Protein AF-U2SYX5-F1 (afdb_monomer_lite)

Foldseek 3Di:
DDKDKDWPCNVVPDVVVVVLVVVCVVVVVVVDDPVCCCCCPVCVPIDMDIDDDDPVVVVVVVVVVVVVVVCVVVVVVCCVVDPDDPPPPPDPDD

Radius of gyration: 24.22 Å; chains: 1; bounding box: 61×26×49 Å

Structure (mmCIF, N/CA/C/O backbone):
data_AF-U2SYX5-F1
#
_entry.id   AF-U2SYX5-F1
#
loop_
_atom_site.group_PDB
_atom_site.id
_atom_site.type_symbol
_atom_site.label_atom_id
_atom_site.label_alt_id
_atom_site.label_comp_id
_atom_site.label_asym_id
_atom_site.label_entity_id
_atom_site.label_seq_id
_atom_site.pdbx_PDB_ins_code
_atom_site.Cartn_x
_atom_site.Cartn_y
_atom_site.Cartn_z
_atom_site.occupancy
_atom_site.B_iso_or_equiv
_atom_site.auth_seq_id
_atom_site.auth_comp_id
_atom_site.auth_asym_id
_atom_site.auth_atom_id
_atom_site.pdbx_PDB_model_num
ATOM 1 N N . ASP A 1 1 ? -4.317 -7.284 -13.075 1.00 73.25 1 ASP A N 1
ATOM 2 C CA . ASP A 1 1 ? -5.542 -6.569 -12.692 1.00 73.25 1 ASP A CA 1
ATOM 3 C C . ASP A 1 1 ? -5.518 -6.381 -11.182 1.00 73.25 1 ASP A C 1
ATOM 5 O O . ASP A 1 1 ? -5.173 -7.332 -10.488 1.00 73.25 1 ASP A O 1
ATOM 9 N N . ALA A 1 2 ? -5.726 -5.157 -10.705 1.00 85.88 2 ALA A N 1
ATOM 10 C CA . ALA A 1 2 ? -5.591 -4.766 -9.300 1.00 85.88 2 ALA A CA 1
ATOM 11 C C . ALA A 1 2 ? -6.482 -3.535 -9.032 1.00 85.88 2 ALA A C 1
ATOM 13 O O . ALA A 1 2 ? -5.992 -2.406 -9.104 1.00 85.88 2 ALA A O 1
ATOM 14 N N . PRO A 1 3 ? -7.796 -3.723 -8.812 1.00 91.19 3 PRO A N 1
ATOM 15 C CA . PRO A 1 3 ? -8.696 -2.625 -8.471 1.00 91.19 3 PRO A CA 1
ATOM 16 C C . PRO A 1 3 ? -8.270 -1.961 -7.160 1.00 91.19 3 PRO A C 1
ATOM 18 O O . PRO A 1 3 ? -7.787 -2.625 -6.241 1.00 91.19 3 PRO A O 1
ATOM 21 N N . VAL A 1 4 ? -8.462 -0.646 -7.082 1.00 91.31 4 VAL A N 1
ATOM 22 C CA . VAL A 1 4 ? -8.106 0.159 -5.910 1.00 91.31 4 VAL A CA 1
ATOM 23 C C . VAL A 1 4 ? -9.382 0.660 -5.254 1.00 91.31 4 VAL A C 1
ATOM 25 O O . VAL A 1 4 ? -10.230 1.245 -5.928 1.00 91.31 4 VAL A O 1
ATOM 28 N N . SER A 1 5 ? -9.502 0.441 -3.946 1.00 90.38 5 SER A N 1
ATOM 29 C CA . SER A 1 5 ? -10.612 0.934 -3.129 1.00 90.38 5 SER A CA 1
ATOM 30 C C . SER A 1 5 ? -10.114 1.957 -2.114 1.00 90.38 5 SER A C 1
ATOM 32 O O . SER A 1 5 ? -9.101 1.730 -1.452 1.00 90.38 5 SER A O 1
ATOM 34 N N . VAL A 1 6 ? -10.843 3.059 -1.964 1.00 88.88 6 VAL A N 1
ATOM 35 C CA . VAL A 1 6 ? -10.553 4.135 -1.012 1.00 88.88 6 VAL A CA 1
ATOM 36 C C . VAL A 1 6 ? -11.776 4.339 -0.121 1.00 88.88 6 VAL A C 1
ATOM 38 O O . VAL A 1 6 ? -12.900 4.403 -0.614 1.00 88.88 6 VAL A O 1
ATOM 41 N N . ALA A 1 7 ? -11.561 4.409 1.193 1.00 84.88 7 ALA A N 1
ATOM 42 C CA . ALA A 1 7 ? -12.587 4.810 2.156 1.00 84.88 7 ALA A CA 1
ATOM 43 C C . ALA A 1 7 ? -12.527 6.322 2.407 1.00 84.88 7 ALA A C 1
ATOM 45 O O . ALA A 1 7 ? -11.466 6.927 2.269 1.00 84.88 7 ALA A O 1
ATOM 46 N N . GLU A 1 8 ? -13.624 6.916 2.876 1.00 80.44 8 GLU A N 1
ATOM 47 C CA . GLU A 1 8 ? -13.676 8.333 3.283 1.00 80.44 8 GLU A CA 1
ATOM 48 C C . GLU A 1 8 ? -12.567 8.716 4.287 1.00 80.44 8 GLU A C 1
ATOM 50 O O . GLU A 1 8 ? -11.992 9.799 4.211 1.00 80.44 8 GLU A O 1
ATOM 55 N N . THR A 1 9 ? -12.181 7.795 5.172 1.00 79.38 9 THR A N 1
ATOM 56 C CA 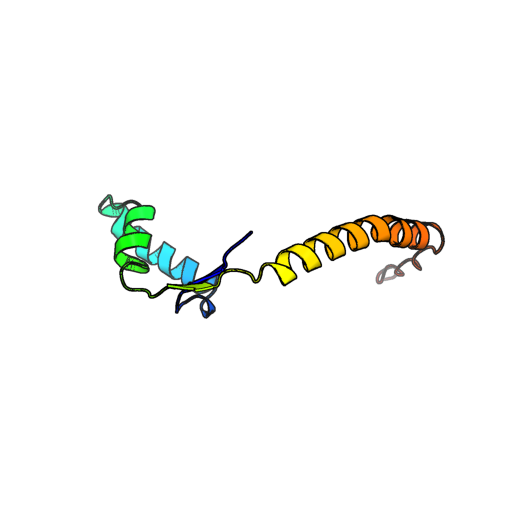. THR A 1 9 ? -11.119 8.001 6.169 1.00 79.38 9 THR A CA 1
ATOM 57 C C . THR A 1 9 ? -9.713 7.643 5.680 1.00 79.38 9 THR A C 1
ATOM 59 O O . THR A 1 9 ? -8.784 7.561 6.483 1.00 79.38 9 THR A O 1
ATOM 62 N N . ALA A 1 10 ? -9.503 7.426 4.377 1.00 80.31 10 ALA A N 1
ATOM 63 C CA . ALA A 1 10 ? -8.190 7.051 3.839 1.00 80.31 10 ALA A CA 1
ATOM 64 C C . ALA A 1 10 ? -7.090 8.091 4.129 1.00 80.31 10 ALA A C 1
ATOM 66 O O . ALA A 1 10 ? -5.911 7.742 4.182 1.00 80.31 10 ALA A O 1
ATOM 67 N N . SER A 1 11 ? -7.477 9.346 4.363 1.00 81.12 11 SER A N 1
ATOM 68 C CA . SER A 1 11 ? -6.570 10.455 4.680 1.00 81.12 11 SER A CA 1
ATOM 69 C C . SER A 1 11 ? -6.086 10.478 6.138 1.00 81.12 11 SER A C 1
ATOM 71 O O . SER A 1 11 ? -5.148 11.206 6.450 1.00 81.12 11 SER A O 1
ATOM 73 N N . GLU A 1 12 ? -6.691 9.695 7.035 1.00 85.12 12 GLU A N 1
ATOM 74 C CA . GLU A 1 12 ? -6.429 9.749 8.485 1.00 85.12 12 GLU A CA 1
ATOM 75 C C . GLU A 1 12 ? -5.153 8.988 8.908 1.00 85.12 12 GLU A C 1
ATOM 77 O O . GLU A 1 12 ? -4.537 9.262 9.943 1.00 85.12 12 GLU A O 1
ATOM 82 N N . GLY A 1 13 ? -4.708 8.036 8.083 1.00 83.06 13 GLY A N 1
ATOM 83 C CA . GLY A 1 13 ? -3.421 7.357 8.237 1.00 83.06 13 GLY A CA 1
ATOM 84 C C . GLY A 1 13 ? -3.253 6.538 9.530 1.00 83.06 13 GLY A C 1
ATOM 85 O O . GLY A 1 13 ? -4.202 6.055 10.147 1.00 83.06 13 GLY A O 1
ATOM 86 N N . GLY A 1 14 ? -1.993 6.323 9.928 1.00 89.50 14 GLY A N 1
ATOM 87 C CA . GLY A 1 14 ? -1.635 5.372 10.990 1.00 89.50 14 GLY A CA 1
ATOM 88 C C . GLY A 1 14 ? -2.053 5.788 12.404 1.00 89.50 14 GLY A C 1
ATOM 89 O O . GLY A 1 14 ? -2.421 4.931 13.204 1.00 89.50 14 GLY A O 1
ATOM 90 N N . ALA A 1 15 ? -2.036 7.087 12.716 1.00 91.81 15 ALA A N 1
ATOM 91 C CA . ALA A 1 15 ? -2.405 7.585 14.045 1.00 91.81 15 ALA A CA 1
ATOM 92 C C . ALA A 1 15 ? -3.883 7.310 14.364 1.00 91.81 15 ALA A C 1
ATOM 94 O O . ALA A 1 15 ? -4.212 6.870 15.466 1.00 91.81 15 ALA A O 1
ATOM 95 N N . TRP A 1 16 ? -4.760 7.481 13.376 1.00 91.00 16 TRP A N 1
ATOM 96 C CA . TRP A 1 16 ? -6.168 7.119 13.490 1.00 91.00 16 TRP A CA 1
ATOM 97 C C . TRP A 1 16 ? -6.365 5.613 13.677 1.00 91.00 16 TRP A C 1
ATOM 99 O O . TRP A 1 16 ? -7.135 5.196 14.540 1.00 91.00 16 TRP A O 1
ATOM 109 N N . GLY A 1 17 ? -5.594 4.788 12.961 1.00 91.81 17 GLY A N 1
ATOM 110 C CA . GLY A 1 17 ? -5.587 3.338 13.171 1.00 91.81 17 GLY A CA 1
ATOM 111 C C . GLY A 1 17 ? -5.249 2.948 14.617 1.00 91.81 17 GLY A C 1
ATOM 112 O O . GLY A 1 17 ? -5.904 2.081 15.192 1.00 91.81 17 GLY A O 1
ATOM 113 N N . ILE A 1 18 ? -4.287 3.630 15.248 1.00 94.75 18 ILE A N 1
ATOM 114 C CA . ILE A 1 18 ? -3.968 3.417 16.669 1.00 94.75 18 ILE A CA 1
ATOM 115 C C . ILE A 1 18 ? -5.125 3.844 17.581 1.00 94.75 18 ILE A C 1
ATOM 117 O O . ILE A 1 18 ? -5.422 3.137 18.543 1.00 94.75 18 ILE A O 1
ATOM 121 N N . ALA A 1 19 ? -5.816 4.945 17.278 1.00 93.00 19 ALA A N 1
ATOM 122 C CA . ALA A 1 19 ? -6.991 5.366 18.043 1.00 93.00 19 ALA A CA 1
ATOM 123 C C . ALA A 1 19 ? -8.137 4.339 17.959 1.00 93.00 19 ALA A C 1
ATOM 125 O O . ALA A 1 19 ? -8.750 4.016 18.977 1.00 93.00 19 ALA A O 1
ATOM 126 N N . VAL A 1 20 ? -8.373 3.761 16.777 1.00 93.44 20 VAL A N 1
ATOM 127 C CA . VAL A 1 20 ? -9.331 2.660 16.580 1.00 93.44 20 VAL A CA 1
ATOM 128 C C . VAL A 1 20 ? -8.949 1.438 17.419 1.00 93.44 20 VAL A C 1
ATOM 130 O O . VAL A 1 20 ? -9.802 0.856 18.086 1.00 93.44 20 VAL A O 1
ATOM 133 N N . LEU A 1 21 ? -7.667 1.062 17.442 1.00 95.31 21 LEU A N 1
ATOM 134 C CA . LEU A 1 21 ? -7.193 -0.063 18.255 1.00 95.31 21 LEU A CA 1
ATOM 135 C C . LEU A 1 21 ? -7.302 0.206 19.761 1.00 95.31 21 LEU A C 1
ATOM 137 O O . LEU A 1 21 ? -7.606 -0.712 20.518 1.00 95.31 21 LEU A O 1
ATOM 141 N N . ALA A 1 22 ? -7.101 1.448 20.203 1.00 95.81 22 ALA A N 1
ATOM 142 C CA . ALA A 1 22 ? -7.341 1.826 21.592 1.00 95.81 22 ALA A CA 1
ATOM 143 C C . ALA A 1 22 ? -8.832 1.705 21.958 1.00 95.81 22 ALA A C 1
ATOM 145 O O . ALA A 1 22 ? -9.158 1.162 23.012 1.00 95.81 22 ALA A O 1
ATOM 146 N N . GLY A 1 23 ? -9.736 2.141 21.071 1.00 94.25 23 GLY A N 1
ATOM 147 C CA . GLY A 1 23 ? -11.183 1.967 21.236 1.00 94.25 23 GLY A CA 1
ATOM 148 C C . GLY A 1 23 ? -11.615 0.497 21.269 1.00 94.25 23 GLY A C 1
ATOM 149 O O . GLY A 1 23 ? -12.463 0.124 22.079 1.00 94.25 23 GLY A O 1
ATOM 150 N N . TYR A 1 24 ? -10.977 -0.355 20.461 1.00 97.06 24 TYR A N 1
ATOM 151 C CA . TYR A 1 24 ? -11.244 -1.795 20.427 1.00 97.06 24 TYR A CA 1
ATOM 152 C C . TYR A 1 24 ? -11.031 -2.485 21.780 1.00 97.06 24 TYR A C 1
ATOM 154 O O . TYR A 1 24 ? -11.744 -3.437 22.075 1.00 97.06 24 TYR A O 1
ATOM 162 N N . LEU A 1 25 ? -10.101 -2.022 22.625 1.00 96.75 25 LEU A N 1
ATOM 163 C CA . LEU A 1 25 ? -9.809 -2.688 23.903 1.00 96.75 25 LEU A CA 1
ATOM 164 C C . LEU A 1 25 ? -11.051 -2.820 24.802 1.00 96.75 25 LEU A C 1
ATOM 166 O O . LEU A 1 25 ? -11.231 -3.855 25.437 1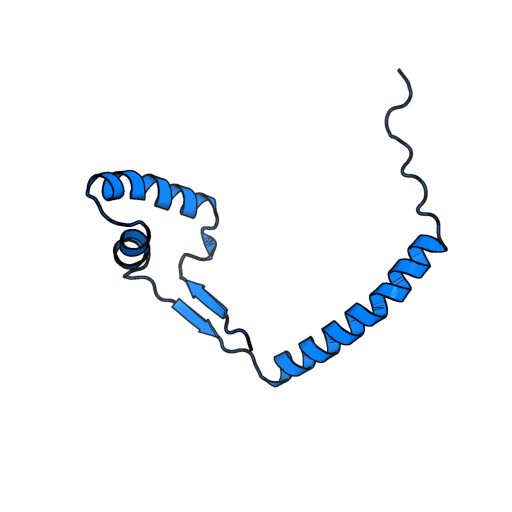.00 96.75 25 LEU A O 1
ATOM 170 N N . VAL A 1 26 ? -11.944 -1.826 24.785 1.00 94.69 26 VAL A N 1
ATOM 171 C CA . VAL A 1 26 ? -13.207 -1.853 25.547 1.00 94.69 26 VAL A CA 1
ATOM 172 C C . VAL A 1 26 ? -14.184 -2.895 24.990 1.00 94.69 26 VAL A C 1
ATOM 174 O O . VAL A 1 26 ? -14.895 -3.562 25.740 1.00 94.69 26 VAL A O 1
ATOM 177 N N . GLU A 1 27 ? -14.215 -3.064 23.670 1.00 94.94 27 GLU A N 1
ATOM 178 C CA . GLU A 1 27 ? -15.089 -4.027 22.991 1.00 94.94 27 GLU A CA 1
ATOM 179 C C . GLU A 1 27 ? -14.535 -5.457 23.072 1.00 94.94 27 GLU A C 1
ATOM 181 O O . GLU A 1 27 ? -15.293 -6.425 23.176 1.00 94.94 27 GLU A O 1
ATOM 186 N N . ALA A 1 28 ? -13.210 -5.595 23.105 1.00 95.44 28 ALA A N 1
ATOM 187 C CA . ALA A 1 28 ? -12.521 -6.863 23.292 1.00 95.44 28 ALA A CA 1
ATOM 188 C C . ALA A 1 28 ? -12.859 -7.494 24.653 1.00 95.44 28 ALA A C 1
ATOM 190 O O . ALA A 1 28 ? -13.108 -8.697 24.727 1.00 95.44 28 ALA A O 1
ATOM 191 N N . GLU A 1 29 ? -12.953 -6.690 25.719 1.00 95.12 29 GLU A N 1
ATOM 192 C CA . GLU A 1 29 ? -13.395 -7.144 27.050 1.00 95.12 29 GLU A CA 1
ATOM 193 C C . GLU A 1 29 ? -14.835 -7.683 27.047 1.00 95.12 29 GLU A C 1
ATOM 195 O O . GLU A 1 29 ? -15.190 -8.537 27.860 1.00 95.12 29 GLU A O 1
ATOM 200 N N . ARG A 1 30 ? -15.664 -7.232 26.097 1.00 94.12 30 ARG A N 1
ATOM 201 C CA . ARG A 1 30 ? -17.035 -7.724 25.875 1.00 94.12 30 ARG A CA 1
ATOM 202 C C . ARG A 1 30 ? -17.083 -8.978 24.995 1.00 94.12 30 ARG A C 1
ATOM 204 O O . ARG A 1 30 ? -18.169 -9.488 24.729 1.00 94.12 30 ARG A O 1
ATOM 211 N N . GLY A 1 31 ? -15.928 -9.477 24.549 1.00 95.44 31 GLY A N 1
ATOM 212 C CA . GLY A 1 31 ? -15.797 -10.661 23.702 1.00 95.44 31 GLY A CA 1
ATOM 213 C C . GLY A 1 31 ? -16.005 -10.403 22.208 1.00 95.44 31 GLY A C 1
ATOM 214 O O . GLY A 1 31 ? -16.152 -11.362 21.450 1.00 95.44 31 GLY A O 1
ATOM 215 N N . VAL A 1 32 ? -16.032 -9.142 21.764 1.00 96.62 32 VAL A N 1
ATOM 216 C CA . VAL A 1 32 ? -16.148 -8.804 20.337 1.00 96.62 32 VAL A CA 1
ATOM 217 C C . VAL A 1 32 ? -14.800 -9.032 19.655 1.00 96.62 32 VAL A C 1
ATOM 219 O O . VAL A 1 32 ? -13.762 -8.605 20.155 1.00 96.62 32 VAL A O 1
ATOM 222 N N . SER A 1 33 ? -14.802 -9.703 18.501 1.00 97.50 33 SER A N 1
ATOM 223 C CA . SER A 1 33 ? -13.584 -9.884 17.708 1.00 97.50 33 SER A CA 1
ATOM 224 C C . SER A 1 33 ? -13.165 -8.571 17.040 1.00 97.50 33 SER A C 1
ATOM 226 O O . SER A 1 33 ? -14.011 -7.753 16.677 1.00 97.50 33 SER A O 1
ATOM 228 N N . LEU A 1 34 ? -11.863 -8.379 16.811 1.00 96.06 34 LEU A N 1
ATOM 229 C CA . LEU A 1 34 ? -11.372 -7.208 16.077 1.00 96.06 34 LEU A CA 1
ATOM 230 C C . LEU A 1 34 ? -12.009 -7.102 14.684 1.00 96.06 34 LEU A C 1
ATOM 232 O O . LEU A 1 34 ? -12.362 -6.012 14.251 1.00 96.06 34 LEU A O 1
ATOM 236 N N . ASP A 1 35 ? -12.196 -8.231 14.001 1.00 95.88 35 ASP A N 1
ATOM 237 C CA . ASP A 1 35 ? -12.822 -8.273 12.678 1.00 95.88 35 ASP A CA 1
ATOM 238 C C . ASP A 1 35 ? -14.279 -7.781 12.711 1.00 95.88 35 ASP A C 1
ATOM 240 O O . ASP A 1 35 ? -14.653 -6.916 11.916 1.00 95.88 35 ASP A O 1
ATOM 244 N N . ASP A 1 36 ? -15.089 -8.250 13.667 1.00 95.50 36 ASP A N 1
ATOM 245 C CA . ASP A 1 36 ? -16.467 -7.773 13.832 1.00 95.50 36 ASP A CA 1
ATOM 246 C C . ASP A 1 36 ? -16.520 -6.306 14.269 1.00 95.50 36 ASP A C 1
ATOM 248 O O . ASP A 1 36 ? -17.362 -5.555 13.773 1.00 95.50 36 ASP A O 1
ATOM 252 N N . TYR A 1 37 ? -15.627 -5.877 15.164 1.00 95.44 37 TYR A N 1
ATOM 253 C CA . TYR A 1 37 ? -15.526 -4.482 15.591 1.00 95.44 37 TYR A CA 1
ATOM 254 C C . TYR A 1 37 ? -15.231 -3.562 14.402 1.00 95.44 37 TYR A C 1
ATOM 256 O O . TYR A 1 37 ? -15.972 -2.610 14.146 1.00 95.44 37 TYR A O 1
ATOM 264 N N . LEU A 1 38 ? -14.206 -3.893 13.614 1.00 93.62 38 LEU A N 1
ATOM 265 C CA . LEU A 1 38 ? -13.841 -3.127 12.429 1.00 93.62 38 LEU A CA 1
ATOM 266 C C . LEU A 1 38 ? -14.979 -3.114 11.408 1.00 93.62 38 LEU A C 1
ATOM 268 O O . LEU A 1 38 ? -15.377 -2.047 10.955 1.00 93.62 38 LEU A O 1
ATOM 272 N N . ARG A 1 39 ? -15.553 -4.272 11.066 1.00 90.88 39 ARG A N 1
ATOM 273 C CA . ARG A 1 39 ? -16.598 -4.353 10.034 1.00 90.88 39 ARG A CA 1
ATOM 274 C C . ARG A 1 39 ? -17.902 -3.683 10.430 1.00 90.88 39 ARG A C 1
ATOM 276 O O . ARG A 1 39 ? -18.545 -3.090 9.574 1.00 90.88 39 ARG A O 1
ATOM 283 N N . ARG A 1 40 ? -18.331 -3.822 11.684 1.00 90.44 40 ARG A N 1
A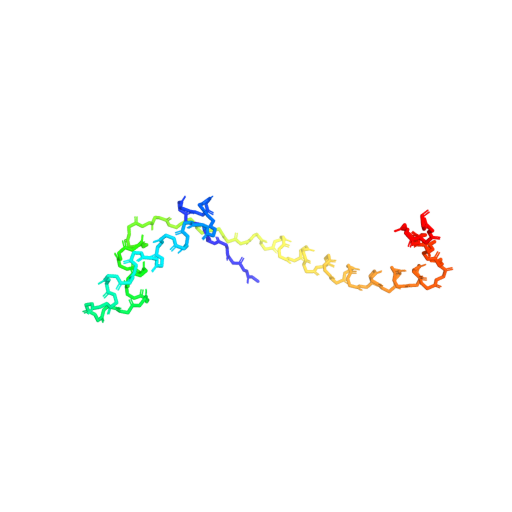TOM 284 C CA . ARG A 1 40 ? -19.672 -3.394 12.108 1.00 90.44 40 ARG A CA 1
ATOM 285 C C . ARG A 1 40 ? -19.674 -2.030 12.773 1.00 90.44 40 ARG A C 1
ATOM 287 O O . ARG A 1 40 ? -20.618 -1.278 12.563 1.00 90.44 40 ARG A O 1
ATOM 294 N N . GLN A 1 41 ? -18.656 -1.725 13.576 1.00 90.00 41 GLN A N 1
ATOM 295 C CA . GLN A 1 41 ? -18.634 -0.514 14.399 1.00 90.00 41 GLN A CA 1
ATOM 296 C C . GLN A 1 41 ? -17.774 0.597 13.793 1.00 90.00 41 GLN A C 1
ATOM 298 O O . GLN A 1 41 ? -18.159 1.757 13.863 1.00 90.00 41 GLN A O 1
ATOM 303 N N . VAL A 1 42 ? -16.636 0.257 13.180 1.00 89.94 42 VAL A N 1
ATOM 304 C CA . VAL A 1 42 ? -15.711 1.262 12.621 1.00 89.94 42 VAL A CA 1
ATOM 305 C C . VAL A 1 42 ? -16.040 1.576 11.164 1.00 89.94 42 VAL A C 1
ATOM 307 O O . VAL A 1 42 ? -16.201 2.735 10.806 1.00 89.94 42 VAL A O 1
ATOM 310 N N . PHE A 1 43 ? -16.175 0.549 10.325 1.00 87.62 43 PHE A N 1
ATOM 311 C CA . PHE A 1 43 ? -16.359 0.683 8.876 1.00 87.62 43 PHE A CA 1
ATOM 312 C C . PHE A 1 43 ? -17.792 0.420 8.409 1.00 87.62 43 PHE A C 1
ATOM 314 O O . PHE A 1 43 ? -18.089 0.619 7.235 1.00 87.62 43 PHE A O 1
ATOM 321 N N . GLY A 1 44 ? -18.689 -0.016 9.299 1.00 83.44 44 GLY A N 1
ATOM 322 C CA . GLY A 1 44 ? -20.034 -0.480 8.932 1.00 83.44 44 GLY A CA 1
ATOM 323 C C . GLY A 1 44 ? -20.913 0.569 8.246 1.00 83.44 44 GLY A C 1
ATOM 324 O O . GLY A 1 44 ? -21.879 0.206 7.580 1.00 83.44 44 GLY A O 1
ATOM 325 N N . GLY A 1 45 ? -20.572 1.853 8.383 1.00 80.06 45 GLY A N 1
ATOM 326 C CA . GLY A 1 45 ? -21.239 2.967 7.706 1.00 80.06 45 GLY A CA 1
ATOM 327 C C . GLY A 1 45 ? -20.378 3.706 6.681 1.00 80.06 45 GLY A C 1
ATOM 328 O O . GLY A 1 45 ? -20.841 4.705 6.140 1.00 80.06 45 GLY A O 1
ATOM 329 N N . PHE A 1 46 ? -19.139 3.276 6.428 1.00 82.94 46 PHE A N 1
ATOM 330 C CA . PHE A 1 46 ? -18.245 4.002 5.526 1.00 82.94 46 PHE A CA 1
ATOM 331 C C . PHE A 1 46 ? -18.508 3.626 4.073 1.00 82.94 46 PHE A C 1
ATOM 333 O O . PHE A 1 46 ? -18.608 2.451 3.715 1.00 82.94 46 PHE A O 1
ATOM 340 N N . ALA A 1 47 ? -18.583 4.648 3.223 1.00 81.69 47 ALA A N 1
ATOM 341 C CA . ALA A 1 47 ? -18.593 4.459 1.786 1.00 81.69 47 ALA A CA 1
ATOM 342 C C . ALA A 1 47 ? -17.175 4.132 1.295 1.00 81.69 47 ALA A C 1
ATOM 344 O O . ALA A 1 47 ? -16.199 4.777 1.686 1.00 81.69 47 ALA A O 1
ATOM 345 N N . PHE A 1 48 ? -17.084 3.134 0.417 1.00 86.19 48 PHE A N 1
ATOM 346 C CA . PHE A 1 48 ? -15.868 2.804 -0.314 1.00 86.19 48 PHE A CA 1
ATOM 347 C C . PHE A 1 48 ? -16.071 3.145 -1.784 1.00 86.19 48 PHE A C 1
ATOM 349 O O . PHE A 1 48 ? -17.018 2.669 -2.413 1.00 86.19 48 PHE A O 1
ATOM 356 N N . GLU A 1 49 ? -15.157 3.922 -2.347 1.00 90.00 49 GLU A N 1
ATOM 357 C CA . GLU A 1 49 ? -15.077 4.137 -3.784 1.00 90.00 49 GLU A CA 1
ATOM 358 C C . GLU A 1 49 ? -14.061 3.160 -4.367 1.00 90.00 49 GLU A C 1
ATOM 360 O O . GLU A 1 49 ? -12.932 3.077 -3.889 1.00 90.00 49 GLU A O 1
ATOM 365 N N . THR A 1 50 ? -14.461 2.385 -5.376 1.00 92.44 50 THR A N 1
ATOM 366 C CA . THR A 1 50 ? -13.579 1.416 -6.038 1.00 92.44 50 THR A CA 1
ATOM 367 C C . THR A 1 50 ? -13.422 1.774 -7.501 1.00 92.44 50 THR A C 1
ATOM 369 O O . THR A 1 50 ? -14.411 1.885 -8.221 1.00 92.44 50 THR A O 1
ATOM 372 N N . THR A 1 51 ? -12.176 1.894 -7.948 1.00 94.12 51 THR A N 1
ATOM 373 C CA . THR A 1 51 ? -11.833 2.145 -9.347 1.00 94.12 51 THR A CA 1
ATOM 374 C C . THR A 1 51 ? -11.144 0.923 -9.943 1.00 94.12 51 THR A C 1
ATOM 376 O O . THR A 1 51 ? -10.172 0.398 -9.393 1.00 94.12 51 THR A O 1
ATOM 379 N N . THR A 1 52 ? -11.648 0.468 -11.089 1.00 95.81 52 THR A N 1
ATOM 380 C CA . THR A 1 52 ? -11.027 -0.595 -11.886 1.00 95.81 52 THR A CA 1
ATOM 381 C C . THR A 1 52 ? -9.933 -0.018 -12.781 1.00 95.81 52 THR A C 1
ATOM 383 O O . THR A 1 52 ? -10.143 1.048 -13.368 1.00 95.81 52 THR A O 1
ATOM 386 N N . PRO A 1 53 ? -8.792 -0.704 -12.948 1.00 94.62 53 PRO A N 1
ATOM 387 C CA . PRO A 1 53 ? -7.731 -0.202 -13.805 1.00 94.62 53 PRO A CA 1
ATOM 388 C C . PRO A 1 53 ? -8.152 -0.237 -15.276 1.00 94.62 53 PRO A C 1
ATOM 390 O O . PRO A 1 53 ? -8.859 -1.142 -15.725 1.00 94.62 53 PRO A O 1
ATOM 393 N N . HIS A 1 54 ? -7.673 0.731 -16.053 1.00 95.81 54 HIS A N 1
ATOM 394 C CA . HIS A 1 54 ? -7.881 0.725 -17.492 1.00 95.81 54 HIS A CA 1
ATOM 395 C C . HIS A 1 54 ? -7.016 -0.377 -18.142 1.00 95.81 54 HIS A C 1
ATOM 397 O O . HIS A 1 54 ? -5.811 -0.436 -17.879 1.00 95.81 54 HIS A O 1
ATOM 403 N N . PRO A 1 55 ? -7.564 -1.242 -19.020 1.00 94.88 55 PRO A N 1
ATOM 404 C CA . PRO A 1 55 ? -6.806 -2.357 -19.598 1.00 94.88 55 PRO A CA 1
ATOM 405 C C . PRO A 1 55 ? -5.543 -1.933 -20.360 1.00 94.88 55 PRO A C 1
ATOM 407 O O . PRO A 1 55 ? -4.533 -2.636 -20.326 1.00 94.88 55 PRO A O 1
ATOM 410 N N . GLY A 1 56 ? -5.584 -0.767 -21.016 1.00 96.44 56 GLY A N 1
ATOM 411 C CA . GLY A 1 56 ? -4.422 -0.199 -21.702 1.00 96.44 56 GLY A CA 1
ATOM 412 C C . GLY A 1 56 ? -3.284 0.152 -20.743 1.00 96.44 56 GLY A C 1
ATOM 413 O O . GLY A 1 56 ? -2.125 -0.113 -21.054 1.00 96.44 56 GLY A O 1
ATOM 414 N N . ASP A 1 57 ? -3.612 0.651 -19.551 1.00 94.12 57 ASP A N 1
ATOM 415 C CA . ASP A 1 57 ? -2.615 1.004 -18.539 1.00 94.12 57 ASP A CA 1
ATOM 416 C C . ASP A 1 57 ? -2.015 -0.259 -17.925 1.00 94.12 57 ASP A C 1
ATOM 418 O O . ASP A 1 57 ? -0.807 -0.333 -17.729 1.00 94.12 57 ASP A O 1
ATOM 422 N N . VAL A 1 58 ? -2.824 -1.302 -17.701 1.00 96.19 58 VAL A N 1
ATOM 423 C CA . VAL A 1 58 ? -2.329 -2.607 -17.230 1.00 96.19 58 VAL A CA 1
ATOM 424 C C . VAL A 1 58 ? -1.292 -3.178 -18.200 1.00 96.19 58 VAL A C 1
ATOM 426 O O . VAL A 1 58 ? -0.216 -3.601 -17.774 1.00 96.19 58 VAL A O 1
ATOM 429 N N . ALA A 1 59 ? -1.591 -3.168 -19.501 1.00 95.62 59 ALA A N 1
ATOM 430 C CA . ALA A 1 59 ? -0.657 -3.627 -20.523 1.00 95.62 59 ALA A CA 1
ATOM 431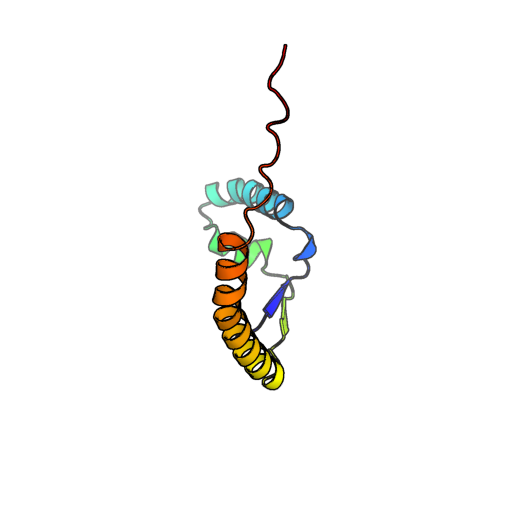 C C . ALA A 1 59 ? 0.596 -2.734 -20.598 1.00 95.62 59 ALA A C 1
ATOM 433 O O . ALA A 1 59 ? 1.716 -3.244 -20.655 1.00 95.62 59 ALA A O 1
ATOM 434 N N . GLY A 1 60 ? 0.411 -1.412 -20.544 1.00 96.81 60 GLY A N 1
ATOM 435 C CA . GLY A 1 60 ? 1.492 -0.429 -20.577 1.00 96.81 60 GLY A CA 1
ATOM 436 C C . GLY A 1 60 ? 2.458 -0.558 -19.398 1.00 96.81 60 GLY A C 1
ATOM 437 O O . GLY A 1 60 ? 3.665 -0.663 -19.607 1.00 96.81 60 GLY A O 1
ATOM 438 N N . PHE A 1 61 ? 1.948 -0.625 -18.165 1.00 95.56 61 PHE A N 1
ATOM 439 C CA . PHE A 1 61 ? 2.768 -0.832 -16.968 1.00 95.56 61 PHE A CA 1
ATOM 440 C C . PHE A 1 61 ? 3.468 -2.190 -16.970 1.00 95.56 61 PHE A C 1
ATOM 442 O O . PHE A 1 61 ? 4.612 -2.276 -16.527 1.00 95.56 61 PHE A O 1
ATOM 449 N N . GLY A 1 62 ? 2.820 -3.232 -17.502 1.00 96.06 62 GLY A N 1
ATOM 450 C CA . GLY A 1 62 ? 3.454 -4.532 -17.711 1.00 96.06 62 GLY A CA 1
ATOM 451 C C . GLY A 1 62 ? 4.694 -4.419 -18.600 1.00 96.06 62 GLY A C 1
ATOM 452 O O . GLY A 1 62 ? 5.784 -4.811 -18.188 1.00 96.06 62 GLY A O 1
ATOM 453 N N . ALA A 1 63 ? 4.556 -3.806 -19.779 1.00 97.75 63 ALA A N 1
ATOM 454 C CA . ALA A 1 63 ? 5.680 -3.581 -20.688 1.00 97.75 63 ALA A CA 1
ATOM 455 C C . ALA A 1 63 ? 6.776 -2.698 -20.062 1.00 97.75 63 ALA A C 1
ATOM 457 O O . ALA A 1 63 ? 7.964 -3.005 -20.173 1.00 97.75 63 ALA A O 1
ATOM 458 N N . TYR A 1 64 ? 6.381 -1.629 -19.365 1.00 97.31 64 TYR A N 1
ATOM 459 C CA . TYR A 1 64 ? 7.308 -0.743 -18.664 1.00 97.31 64 TYR A CA 1
ATOM 460 C C . TYR A 1 64 ? 8.120 -1.482 -17.595 1.00 97.31 64 TYR A C 1
ATOM 462 O O . TYR A 1 64 ? 9.333 -1.312 -17.5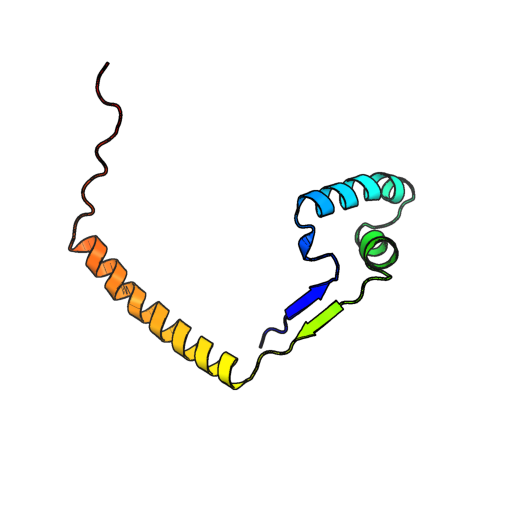43 1.00 97.31 64 TYR A O 1
ATOM 470 N N . ILE A 1 65 ? 7.489 -2.313 -16.756 1.00 97.19 65 ILE A N 1
ATOM 471 C CA . ILE A 1 65 ? 8.193 -3.041 -15.691 1.00 97.19 65 ILE A CA 1
ATOM 472 C C . ILE A 1 65 ? 9.199 -4.040 -16.262 1.00 97.19 65 ILE A C 1
ATOM 474 O O . ILE A 1 65 ? 10.292 -4.166 -15.708 1.00 97.19 65 ILE A O 1
ATOM 478 N N . GLU A 1 66 ? 8.882 -4.711 -17.370 1.00 97.94 66 GLU A N 1
ATOM 479 C CA . GLU A 1 66 ? 9.848 -5.579 -18.054 1.00 97.94 66 GLU A CA 1
ATOM 480 C C . GLU A 1 66 ? 11.056 -4.782 -18.562 1.00 97.94 66 GLU A C 1
ATOM 482 O O . GLU A 1 66 ? 12.205 -5.155 -18.312 1.00 97.94 66 GLU A O 1
ATOM 487 N N . GLN A 1 67 ? 10.817 -3.630 -19.195 1.00 97.75 67 GLN A N 1
ATOM 488 C CA . GLN A 1 67 ? 11.893 -2.750 -19.647 1.00 97.75 67 GLN A CA 1
ATOM 489 C C . GLN A 1 67 ? 12.721 -2.196 -18.478 1.00 97.75 67 GLN A C 1
ATOM 491 O O . GLN A 1 67 ? 13.950 -2.187 -18.539 1.00 97.75 67 GLN A O 1
ATOM 496 N N . TYR A 1 68 ? 12.062 -1.765 -17.402 1.00 97.75 68 TYR A N 1
ATOM 497 C CA . TYR A 1 68 ? 12.703 -1.270 -16.189 1.00 97.75 68 TYR A CA 1
ATOM 498 C C . TYR A 1 68 ? 13.625 -2.335 -15.583 1.00 97.75 68 TYR A C 1
ATOM 500 O O . TYR A 1 68 ? 14.790 -2.058 -15.306 1.00 97.75 68 TYR A O 1
ATOM 508 N N . ARG A 1 69 ? 13.143 -3.580 -15.454 1.00 97.94 69 ARG A N 1
ATOM 509 C CA . ARG A 1 69 ? 13.935 -4.717 -14.955 1.00 97.94 69 ARG A CA 1
ATOM 510 C C . ARG A 1 69 ? 15.150 -4.998 -15.832 1.00 97.94 69 ARG A C 1
ATOM 512 O O . ARG A 1 69 ? 16.235 -5.198 -15.294 1.00 97.94 69 ARG A O 1
ATOM 519 N N . ALA A 1 70 ? 14.988 -4.986 -17.154 1.00 97.12 70 ALA A N 1
ATOM 520 C CA . ALA A 1 70 ? 16.108 -5.147 -18.080 1.00 97.12 70 ALA A CA 1
ATOM 521 C C . ALA A 1 70 ? 17.148 -4.018 -17.919 1.00 97.12 70 ALA A C 1
ATOM 523 O O . ALA A 1 70 ? 18.353 -4.271 -17.952 1.00 97.12 70 ALA A O 1
ATOM 524 N N . GLY A 1 71 ? 16.687 -2.789 -17.671 1.00 97.38 71 GLY A N 1
ATOM 525 C CA . GLY A 1 71 ? 17.533 -1.623 -17.414 1.00 97.38 71 GLY A CA 1
ATOM 526 C C . GLY A 1 71 ? 18.373 -1.708 -16.134 1.00 97.38 71 GLY A C 1
ATOM 527 O O . GLY A 1 71 ? 19.449 -1.117 -16.086 1.00 97.38 71 GLY A O 1
ATOM 528 N N . LEU A 1 72 ? 17.972 -2.497 -15.128 1.00 97.62 72 LEU A N 1
ATOM 529 C CA . LEU A 1 72 ? 18.740 -2.650 -13.879 1.00 97.62 72 LEU A CA 1
ATOM 530 C C . LEU A 1 72 ? 20.158 -3.202 -14.101 1.00 97.62 72 LEU A C 1
ATOM 532 O O . LEU A 1 72 ? 21.054 -2.944 -13.296 1.00 97.62 72 LEU A O 1
ATOM 536 N N . ALA A 1 73 ? 20.387 -3.953 -15.183 1.00 96.38 73 ALA A N 1
ATOM 537 C CA . ALA A 1 73 ? 21.726 -4.411 -15.546 1.00 96.38 73 ALA A CA 1
ATOM 538 C C . ALA A 1 73 ? 22.653 -3.243 -15.931 1.00 96.38 73 ALA A C 1
ATOM 540 O O . ALA A 1 73 ? 23.845 -3.282 -15.630 1.00 96.38 73 ALA A O 1
ATOM 541 N N . ILE A 1 74 ? 22.101 -2.195 -16.549 1.00 95.94 74 ILE A N 1
ATOM 542 C CA . ILE A 1 74 ? 22.834 -0.978 -16.915 1.00 95.94 74 ILE A CA 1
ATOM 543 C C . ILE A 1 74 ? 23.211 -0.203 -15.649 1.00 95.94 74 ILE A C 1
ATOM 545 O O . ILE A 1 74 ? 24.379 0.137 -15.480 1.00 95.94 74 ILE A O 1
ATOM 549 N N . GLU A 1 75 ? 22.256 0.003 -14.734 1.00 94.31 75 GLU A N 1
ATOM 550 C CA . GLU A 1 75 ? 22.499 0.643 -13.429 1.00 94.31 75 GLU A CA 1
ATOM 551 C C . GLU A 1 75 ? 23.603 -0.081 -12.644 1.00 94.31 75 GLU A C 1
ATOM 553 O O . GLU A 1 75 ? 24.538 0.540 -12.137 1.00 94.31 75 GLU A O 1
ATOM 558 N N . ARG A 1 76 ? 23.551 -1.421 -12.604 1.00 94.31 76 ARG A N 1
ATOM 559 C CA . ARG A 1 76 ? 24.589 -2.245 -11.968 1.00 94.31 76 ARG A CA 1
ATOM 560 C C . ARG A 1 76 ? 25.961 -2.024 -12.602 1.00 94.31 76 ARG A C 1
ATOM 562 O O . ARG A 1 76 ? 26.921 -1.768 -11.881 1.00 94.31 76 ARG A O 1
ATOM 569 N N . ALA A 1 77 ? 26.050 -2.110 -13.928 1.00 95.12 77 ALA A N 1
ATOM 570 C CA . ALA A 1 77 ? 27.308 -1.920 -14.641 1.00 95.12 77 ALA A CA 1
ATOM 571 C C . ALA A 1 77 ? 27.882 -0.510 -14.424 1.00 95.12 77 ALA A C 1
ATOM 573 O O . ALA A 1 77 ? 29.093 -0.354 -14.294 1.00 95.12 77 ALA A O 1
ATOM 574 N N . ALA A 1 78 ? 27.026 0.512 -14.340 1.00 93.62 78 ALA A N 1
ATOM 575 C CA . ALA A 1 78 ? 27.449 1.879 -14.059 1.00 93.62 78 ALA A CA 1
ATOM 576 C C . ALA A 1 78 ? 28.084 2.011 -12.664 1.00 93.62 78 ALA A C 1
ATOM 578 O O . ALA A 1 78 ? 29.160 2.593 -12.554 1.00 93.62 78 ALA A O 1
ATOM 579 N N . VAL A 1 79 ? 27.472 1.431 -11.623 1.00 92.88 79 VAL A N 1
ATOM 580 C CA . VAL A 1 79 ? 28.027 1.434 -10.253 1.00 92.88 79 VAL A CA 1
ATOM 581 C C . VAL A 1 79 ? 29.334 0.639 -10.159 1.00 92.88 79 VAL A C 1
ATOM 583 O O . VAL A 1 79 ? 30.231 1.012 -9.409 1.00 92.88 79 VAL A O 1
ATOM 586 N N . GLU A 1 80 ? 29.469 -0.449 -10.920 1.00 93.19 80 GLU A N 1
ATOM 587 C CA . GLU A 1 80 ? 30.710 -1.233 -10.974 1.00 93.19 80 GLU A CA 1
ATOM 588 C C . GLU A 1 80 ? 31.840 -0.493 -11.712 1.00 93.19 80 GLU A C 1
ATOM 590 O O . GLU A 1 80 ? 32.997 -0.557 -11.296 1.00 93.19 80 GLU A O 1
ATOM 595 N N . ALA A 1 81 ? 31.521 0.217 -12.798 1.00 92.69 81 ALA A N 1
ATOM 596 C CA . ALA A 1 81 ? 32.506 0.898 -13.637 1.00 92.69 81 ALA A CA 1
ATOM 597 C C . ALA A 1 81 ? 32.904 2.287 -13.117 1.00 92.69 81 ALA A C 1
ATOM 599 O O . ALA A 1 81 ? 34.026 2.736 -13.359 1.00 92.69 81 ALA A O 1
ATOM 600 N N . ILE A 1 82 ? 31.994 2.976 -12.426 1.00 87.94 82 ILE A N 1
ATOM 601 C CA . ILE A 1 82 ? 32.216 4.291 -11.828 1.00 87.94 82 ILE A CA 1
ATOM 602 C C . ILE A 1 82 ? 32.189 4.094 -10.313 1.00 87.94 82 ILE A C 1
ATOM 604 O O . ILE A 1 82 ? 31.102 4.053 -9.731 1.00 87.94 82 ILE A O 1
ATOM 608 N N . PRO A 1 83 ? 33.357 3.987 -9.650 1.00 75.31 83 PRO A N 1
ATOM 609 C CA . PRO A 1 83 ? 33.401 3.940 -8.201 1.00 75.31 83 PRO A CA 1
ATOM 610 C C . PRO A 1 83 ? 32.663 5.162 -7.665 1.00 75.31 83 PRO A C 1
ATOM 612 O O . PRO A 1 83 ? 33.045 6.299 -7.963 1.00 75.31 83 PRO A O 1
ATOM 615 N N . LEU A 1 84 ? 31.597 4.937 -6.894 1.00 75.81 84 LEU A N 1
ATOM 616 C CA . LEU A 1 84 ? 30.976 6.015 -6.139 1.00 75.81 84 LEU A CA 1
ATOM 617 C C . LEU A 1 84 ? 32.093 6.650 -5.317 1.00 75.81 84 LEU A C 1
ATOM 619 O O . LEU A 1 84 ? 32.793 5.946 -4.583 1.00 75.81 84 LEU A O 1
ATOM 623 N N . ALA A 1 85 ? 32.307 7.957 -5.502 1.00 73.62 85 ALA A N 1
ATOM 624 C CA . ALA A 1 85 ? 33.263 8.688 -4.691 1.00 73.62 85 ALA A CA 1
ATOM 625 C C . ALA A 1 85 ? 32.944 8.346 -3.237 1.00 73.62 85 ALA A C 1
ATOM 627 O O . ALA A 1 85 ? 31.797 8.513 -2.813 1.00 73.62 85 ALA A O 1
ATOM 628 N N . ALA A 1 86 ? 33.920 7.778 -2.522 1.00 64.38 86 ALA A N 1
ATOM 629 C CA . ALA A 1 86 ? 33.735 7.442 -1.124 1.00 64.38 86 ALA A CA 1
ATOM 630 C C . ALA A 1 86 ? 33.182 8.694 -0.446 1.00 64.38 86 ALA A C 1
ATOM 632 O O . ALA A 1 86 ? 33.812 9.752 -0.504 1.00 64.38 86 ALA A O 1
ATOM 633 N N . SER A 1 87 ? 31.983 8.594 0.130 1.00 61.59 87 SER A N 1
ATOM 634 C CA . SER A 1 87 ? 31.494 9.610 1.045 1.00 61.59 87 SER A CA 1
ATOM 635 C C . SER A 1 87 ? 32.565 9.721 2.118 1.00 61.59 87 SER A C 1
ATOM 637 O O . SER A 1 87 ? 32.744 8.780 2.897 1.00 61.59 87 SER A O 1
ATOM 639 N N . THR A 1 88 ? 33.352 10.799 2.076 1.00 56.25 88 THR A N 1
ATOM 640 C CA . THR A 1 88 ? 34.354 11.101 3.092 1.00 56.25 88 THR A CA 1
ATOM 641 C C . THR A 1 88 ? 33.677 10.881 4.440 1.00 56.25 88 THR A C 1
ATOM 643 O O . THR A 1 88 ? 32.619 11.476 4.655 1.00 56.25 88 THR A O 1
ATOM 646 N N . PRO A 1 89 ? 34.200 10.009 5.318 1.00 57.53 89 PRO A N 1
ATOM 647 C CA . PRO A 1 89 ? 33.627 9.873 6.640 1.00 57.53 89 PRO A CA 1
ATOM 648 C C . PRO A 1 89 ? 33.745 11.236 7.320 1.00 57.53 89 PRO A C 1
ATOM 650 O O . PRO A 1 89 ? 34.840 11.693 7.653 1.00 57.53 89 PRO A O 1
ATOM 653 N N . GLU A 1 90 ? 32.614 11.917 7.459 1.00 60.41 90 GLU A N 1
ATOM 654 C CA . GLU A 1 90 ? 32.494 13.141 8.230 1.00 60.41 90 GLU A CA 1
ATOM 655 C C . GLU A 1 90 ? 32.657 12.736 9.700 1.00 60.41 90 GLU A C 1
ATOM 657 O O . GLU A 1 90 ? 31.741 12.210 10.327 1.00 60.41 90 GLU A O 1
ATOM 662 N N . GLY A 1 91 ? 33.881 12.859 10.220 1.00 59.69 91 GLY A N 1
ATOM 663 C CA . GLY A 1 91 ? 34.190 12.523 11.611 1.00 59.69 91 GLY A CA 1
ATOM 664 C C . GLY A 1 91 ? 35.446 11.682 11.798 1.00 59.69 91 GLY A C 1
ATOM 665 O O . GLY A 1 91 ? 35.402 10.622 12.414 1.00 59.69 91 GLY A O 1
ATOM 666 N N . ALA A 1 92 ? 36.589 12.163 11.312 1.00 55.19 92 ALA A N 1
ATOM 667 C CA . ALA A 1 92 ? 37.886 11.624 11.705 1.00 55.19 92 ALA A CA 1
ATOM 668 C C . ALA A 1 92 ? 38.894 12.735 12.006 1.00 55.19 92 ALA A C 1
ATOM 670 O O . ALA A 1 92 ? 39.981 12.729 11.445 1.00 55.19 92 ALA A O 1
ATOM 671 N N . THR A 1 93 ? 38.563 13.683 12.890 1.00 52.91 93 THR A N 1
ATOM 672 C CA . THR A 1 93 ? 39.511 14.194 13.902 1.00 52.91 93 THR A CA 1
ATOM 673 C C . THR A 1 93 ? 38.820 15.102 14.926 1.00 52.91 93 THR A C 1
ATOM 675 O O . THR A 1 93 ? 38.188 16.082 14.561 1.00 52.91 93 THR A O 1
ATOM 678 N N . ARG A 1 94 ? 38.943 14.674 16.189 1.00 43.81 94 ARG A N 1
ATOM 679 C CA . ARG A 1 94 ? 39.181 15.418 17.440 1.00 43.81 94 ARG A CA 1
ATOM 680 C C . ARG A 1 94 ? 38.869 16.915 17.511 1.00 43.81 94 ARG A C 1
ATOM 682 O O . ARG A 1 94 ? 39.516 17.679 16.768 1.00 43.81 94 ARG A O 1
#

Organism: NCBI:txid1358026

pLDDT: mean 88.3, std 11.94, range [43.8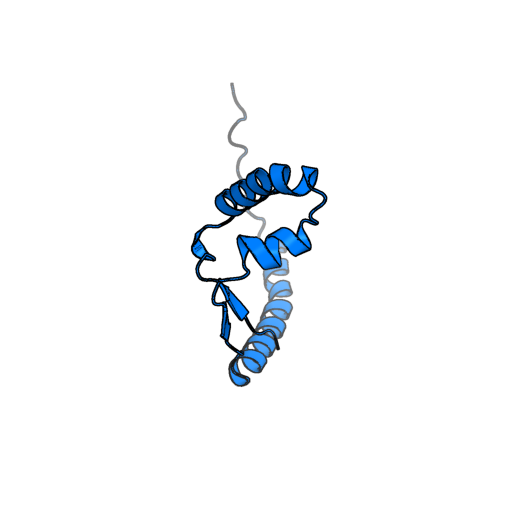1, 97.94]

Sequence (94 aa):
DAPVSVAETASEGGAWGIAVLAGYLVEAERGVSLDDYLRRQVFGGFAFETTTPHPGDVAGFGAYIEQYRAGLAIERAAVEAIPLAASTPEGATR

Secondary structure (DSSP, 8-state):
---EEEEGGGGSHHHHHHHHHHHHHHHHTTT--HHHIIIIIISTT--EEEEPPPHHHHHHHHHHHHHHHHHHHHHHHHHHHSPPPP---S----